Protein AF-A0A0D6LWC1-F1 (afdb_monomer)

Structure (mmCIF, N/CA/C/O backbone):
data_AF-A0A0D6LWC1-F1
#
_entry.id   AF-A0A0D6LWC1-F1
#
loop_
_atom_site.group_PDB
_atom_site.id
_atom_site.type_symbol
_atom_site.label_atom_id
_atom_site.label_alt_id
_atom_site.label_comp_id
_atom_site.label_asym_id
_atom_site.label_entity_id
_atom_site.label_seq_id
_atom_site.pdbx_PDB_ins_code
_atom_site.Cartn_x
_atom_site.Cartn_y
_atom_site.Cartn_z
_atom_site.occupancy
_atom_site.B_iso_or_equiv
_atom_site.auth_seq_id
_atom_site.auth_comp_id
_atom_site.auth_asym_id
_atom_site.auth_atom_id
_atom_site.pdbx_PDB_model_num
ATOM 1 N N . MET A 1 1 ? -11.460 -9.941 17.581 1.00 47.06 1 MET A N 1
ATOM 2 C CA . MET A 1 1 ? -11.188 -9.023 16.457 1.00 47.06 1 MET A CA 1
ATOM 3 C C . MET A 1 1 ? -9.804 -9.390 15.942 1.00 47.06 1 MET A C 1
ATOM 5 O O . MET A 1 1 ? -8.855 -9.232 16.693 1.00 47.06 1 MET A O 1
ATOM 9 N N . THR A 1 2 ? -9.702 -10.022 14.772 1.00 63.22 2 THR A N 1
ATOM 10 C CA . THR A 1 2 ? -8.420 -10.440 14.174 1.00 63.22 2 THR A CA 1
ATOM 11 C C . THR A 1 2 ? -8.056 -9.436 13.087 1.00 63.22 2 THR A C 1
ATOM 13 O O . THR A 1 2 ? -8.503 -9.571 11.952 1.00 63.22 2 THR A O 1
ATOM 16 N N . GLU A 1 3 ? -7.326 -8.389 13.461 1.00 83.44 3 GLU A N 1
ATOM 17 C CA . GLU A 1 3 ? -6.696 -7.469 12.510 1.00 83.44 3 GLU A CA 1
ATOM 18 C C . GLU A 1 3 ? -5.253 -7.912 12.260 1.00 83.44 3 GLU A C 1
ATOM 20 O O . GLU A 1 3 ? -4.585 -8.371 13.190 1.00 83.44 3 GLU A O 1
ATOM 25 N N . ASN A 1 4 ? -4.756 -7.771 11.028 1.00 92.62 4 ASN A N 1
ATOM 26 C CA . ASN A 1 4 ? -3.316 -7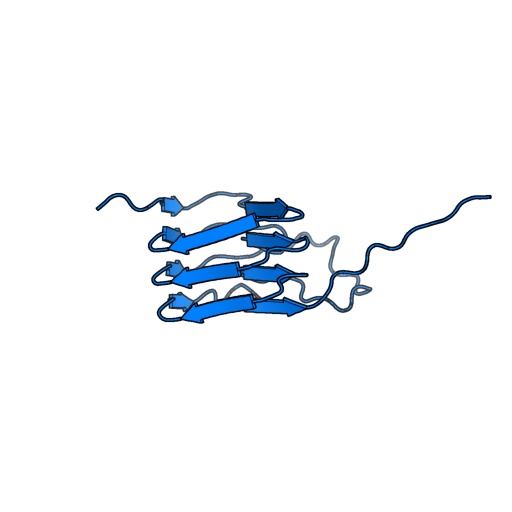.881 10.809 1.00 92.62 4 ASN A CA 1
ATOM 27 C C . ASN A 1 4 ? -2.659 -6.560 11.211 1.00 92.62 4 ASN A C 1
ATOM 29 O O . ASN A 1 4 ? -3.135 -5.478 10.847 1.00 92.62 4 ASN A O 1
ATOM 33 N N . ARG A 1 5 ? -1.555 -6.657 11.954 1.00 95.56 5 ARG A N 1
ATOM 34 C CA . ARG A 1 5 ? -0.738 -5.517 12.368 1.00 95.56 5 ARG A CA 1
ATOM 35 C C . ARG A 1 5 ? 0.628 -5.618 11.704 1.00 95.56 5 ARG A C 1
ATOM 37 O O . ARG A 1 5 ? 1.403 -6.517 12.011 1.00 95.56 5 ARG A O 1
ATOM 44 N N . PHE A 1 6 ? 0.906 -4.677 10.815 1.00 96.62 6 PHE A N 1
ATOM 45 C CA . PHE A 1 6 ? 2.214 -4.456 10.218 1.00 96.62 6 PHE A CA 1
ATOM 46 C C . PHE A 1 6 ? 2.813 -3.233 10.906 1.00 96.62 6 PHE A C 1
ATOM 48 O O . PHE A 1 6 ? 2.354 -2.108 10.690 1.00 96.62 6 PHE A O 1
ATOM 55 N N . GLU A 1 7 ? 3.783 -3.450 11.789 1.00 97.06 7 GLU A N 1
ATOM 56 C CA . GLU A 1 7 ? 4.348 -2.380 12.606 1.00 97.06 7 GLU A CA 1
ATOM 57 C C . GLU A 1 7 ? 5.863 -2.474 12.713 1.00 97.06 7 GLU A C 1
ATOM 59 O O . GLU A 1 7 ? 6.404 -3.561 12.912 1.00 97.06 7 GLU A O 1
ATOM 64 N N . GLY A 1 8 ? 6.532 -1.324 12.599 1.00 97.12 8 GLY A N 1
ATOM 65 C CA . GLY A 1 8 ? 7.975 -1.215 12.816 1.00 97.12 8 GLY A CA 1
ATOM 66 C C . GLY A 1 8 ? 8.823 -2.000 11.814 1.00 97.12 8 GLY A C 1
ATOM 67 O O . GLY A 1 8 ? 9.975 -2.308 12.105 1.00 97.12 8 GLY A O 1
ATOM 68 N N . ASN A 1 9 ? 8.272 -2.348 10.647 1.00 97.00 9 ASN A N 1
ATOM 69 C CA . ASN A 1 9 ? 9.028 -3.031 9.602 1.00 97.00 9 ASN A CA 1
ATOM 70 C C . ASN A 1 9 ? 9.981 -2.048 8.909 1.00 97.00 9 ASN A C 1
ATOM 72 O O . ASN A 1 9 ? 9.587 -0.937 8.559 1.00 97.00 9 ASN A O 1
ATOM 76 N N . ASP A 1 10 ? 11.214 -2.483 8.653 1.00 94.38 10 ASP A N 1
ATOM 77 C CA . ASP A 1 10 ? 12.268 -1.645 8.062 1.00 94.38 10 ASP A CA 1
ATOM 78 C C . ASP A 1 10 ? 12.191 -1.497 6.534 1.00 94.38 10 ASP A C 1
ATOM 80 O O . ASP A 1 10 ? 12.786 -0.580 5.966 1.00 94.38 10 ASP A O 1
ATOM 84 N N . ASN A 1 11 ? 11.493 -2.413 5.870 1.00 92.75 11 ASN A N 1
ATOM 85 C CA . ASN A 1 11 ? 11.284 -2.417 4.426 1.00 92.75 11 ASN A CA 1
ATOM 86 C C . ASN A 1 11 ? 9.943 -3.091 4.101 1.00 92.75 11 ASN A C 1
ATOM 88 O O . ASN A 1 11 ? 9.892 -4.170 3.509 1.00 92.75 11 ASN A O 1
ATOM 92 N N . LEU A 1 12 ? 8.847 -2.502 4.577 1.00 96.06 12 LEU A N 1
ATOM 93 C CA . LEU A 1 12 ? 7.519 -2.990 4.240 1.00 96.06 12 LEU A CA 1
ATOM 94 C C . LEU A 1 12 ? 7.194 -2.635 2.791 1.00 96.06 12 LEU A C 1
ATOM 96 O O . LEU A 1 12 ? 7.134 -1.461 2.425 1.00 96.06 12 LEU A O 1
ATOM 100 N N . TYR A 1 13 ? 6.910 -3.667 2.005 1.00 95.38 13 TYR A N 1
ATOM 101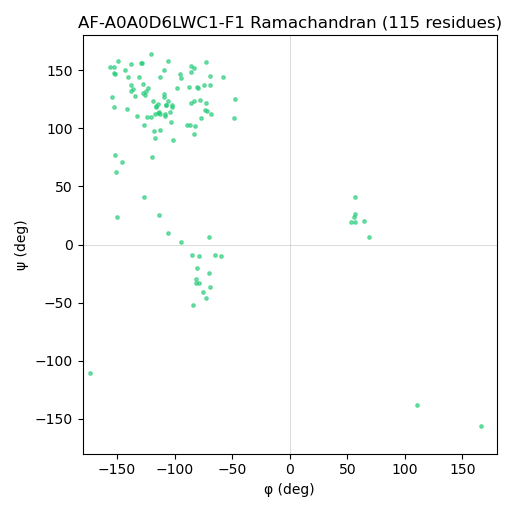 C CA . TYR A 1 13 ? 6.342 -3.538 0.676 1.00 95.38 13 TYR A CA 1
ATOM 102 C C . TYR A 1 13 ? 5.326 -4.655 0.448 1.00 95.38 13 TYR A C 1
ATOM 104 O O . TYR A 1 13 ? 5.668 -5.837 0.473 1.00 95.38 13 TYR A O 1
ATOM 112 N N . ILE A 1 14 ? 4.064 -4.282 0.254 1.00 94.38 14 ILE A N 1
ATOM 113 C CA . ILE A 1 14 ? 2.973 -5.207 -0.047 1.00 94.38 14 ILE A CA 1
ATOM 114 C C . ILE A 1 14 ? 2.594 -5.035 -1.509 1.00 94.38 14 ILE A C 1
ATOM 116 O O . ILE A 1 14 ? 2.162 -3.962 -1.920 1.00 94.38 14 ILE A O 1
ATOM 120 N N . LEU A 1 15 ? 2.715 -6.107 -2.282 1.00 91.56 15 LEU A N 1
ATOM 121 C CA . LEU A 1 15 ? 2.326 -6.136 -3.684 1.00 91.56 15 LEU A CA 1
ATOM 122 C C . LEU A 1 15 ? 1.153 -7.098 -3.871 1.00 91.56 15 LEU A C 1
ATOM 124 O O . LEU A 1 15 ? 1.278 -8.289 -3.593 1.00 91.56 15 LEU A O 1
ATOM 128 N N . LEU A 1 16 ? 0.033 -6.582 -4.372 1.00 88.44 16 LEU A N 1
ATOM 129 C CA . LEU A 1 16 ? -0.966 -7.388 -5.064 1.00 88.44 16 LEU A CA 1
ATOM 130 C C . LEU A 1 16 ? -0.800 -7.152 -6.561 1.00 88.44 16 LEU A C 1
ATOM 132 O O . LEU A 1 16 ? -0.949 -6.021 -7.013 1.00 88.44 16 LEU A O 1
ATOM 136 N N . ASP A 1 17 ? -0.489 -8.215 -7.299 1.00 86.81 17 ASP A N 1
ATOM 137 C CA . ASP A 1 17 ? -0.378 -8.180 -8.755 1.00 86.81 17 ASP A CA 1
ATOM 138 C C . ASP A 1 17 ? -1.145 -9.356 -9.362 1.00 86.81 17 ASP A C 1
ATOM 140 O O . ASP A 1 17 ? -0.781 -10.519 -9.156 1.00 86.81 17 ASP A O 1
ATOM 144 N N . GLY A 1 18 ? -2.259 -9.076 -10.039 1.00 74.25 18 GLY A N 1
ATOM 145 C CA . GLY A 1 18 ? -3.101 -10.116 -10.616 1.00 74.25 18 GLY A CA 1
ATOM 146 C C . GLY A 1 18 ? -3.907 -9.675 -11.835 1.00 74.25 18 GLY A C 1
ATOM 147 O O . GLY A 1 18 ? -4.304 -8.525 -12.000 1.00 74.25 18 GLY A O 1
ATOM 148 N N . TYR A 1 19 ? -4.224 -10.631 -12.712 1.00 75.00 19 TYR A N 1
ATOM 149 C CA . TYR A 1 19 ? -5.021 -10.362 -13.918 1.00 75.00 19 TYR A CA 1
ATOM 150 C C . TYR A 1 19 ? -6.539 -10.305 -13.647 1.00 75.00 19 TYR A C 1
ATOM 152 O O . TYR A 1 19 ? -7.287 -9.570 -14.297 1.00 75.00 19 TYR A O 1
ATOM 160 N N . TYR A 1 20 ? -7.013 -11.100 -12.683 1.00 77.81 20 TYR A N 1
ATOM 161 C CA . TYR A 1 20 ? -8.429 -11.201 -12.321 1.00 77.81 20 TYR A CA 1
ATOM 162 C C . TYR A 1 20 ? -8.582 -11.430 -10.814 1.00 77.81 20 TYR A C 1
ATOM 164 O O . TYR A 1 20 ? -8.916 -12.522 -10.360 1.00 77.81 20 TYR A O 1
ATOM 172 N N . ALA A 1 21 ? -8.292 -10.395 -10.027 1.00 76.69 21 ALA A N 1
ATOM 173 C CA . ALA A 1 21 ? -8.368 -10.460 -8.571 1.00 76.69 21 ALA A CA 1
ATOM 174 C C . ALA A 1 21 ? -9.487 -9.575 -7.999 1.00 76.69 21 ALA A C 1
ATOM 176 O O . ALA A 1 21 ? -9.765 -8.476 -8.494 1.00 76.69 21 ALA A O 1
ATOM 177 N N . PHE A 1 22 ? -10.110 -10.084 -6.932 1.00 86.75 22 PHE A N 1
ATOM 178 C CA . PHE A 1 22 ? -10.935 -9.328 -5.993 1.00 86.75 22 PHE A CA 1
ATOM 179 C C . PHE A 1 22 ? -10.113 -9.125 -4.723 1.00 86.75 22 PHE A C 1
ATOM 181 O O . PHE A 1 22 ? -9.807 -10.092 -4.028 1.00 86.75 22 PHE A O 1
ATOM 188 N N . ALA A 1 23 ? -9.755 -7.880 -4.424 1.00 87.81 23 ALA A N 1
ATOM 189 C CA . ALA A 1 23 ? -8.952 -7.547 -3.256 1.00 87.81 23 ALA A CA 1
ATOM 190 C C . ALA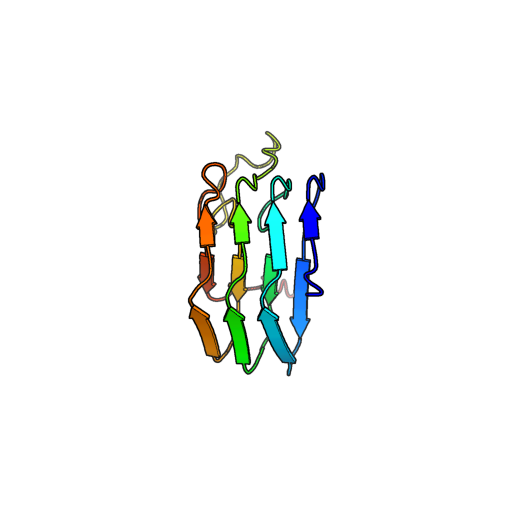 A 1 23 ? -9.832 -6.898 -2.184 1.00 87.81 23 ALA A C 1
ATOM 192 O O . ALA A 1 23 ? -10.487 -5.885 -2.436 1.00 87.81 23 ALA A O 1
ATOM 193 N N . ASN A 1 24 ? -9.838 -7.477 -0.982 1.00 91.69 24 ASN A N 1
ATOM 194 C CA . ASN A 1 24 ? -10.424 -6.860 0.202 1.00 91.69 24 ASN A CA 1
ATOM 195 C C . ASN A 1 24 ? -9.321 -6.623 1.229 1.00 91.69 24 ASN A C 1
ATOM 197 O O . ASN A 1 24 ? -8.764 -7.564 1.791 1.00 91.69 24 ASN A O 1
ATOM 201 N N . ILE A 1 25 ? -9.028 -5.352 1.463 1.00 93.31 25 ILE A N 1
ATOM 202 C CA . ILE A 1 25 ? -8.039 -4.911 2.432 1.00 93.31 25 ILE A CA 1
ATOM 203 C C . ILE A 1 25 ? -8.826 -4.112 3.449 1.00 93.31 25 ILE A C 1
ATOM 205 O O . ILE A 1 25 ? -9.066 -2.927 3.254 1.00 93.31 25 ILE A O 1
ATOM 209 N N . SER A 1 26 ? -9.299 -4.768 4.503 1.00 96.00 26 SER A N 1
ATOM 210 C CA . SER A 1 26 ? -10.129 -4.107 5.506 1.00 96.00 26 SER A CA 1
ATOM 211 C C . SER A 1 26 ? -9.645 -4.371 6.913 1.00 96.00 26 SER A C 1
ATOM 213 O O . SER A 1 26 ? -9.220 -5.481 7.227 1.00 96.00 26 SER A O 1
ATOM 215 N N . SER A 1 27 ? -9.783 -3.357 7.765 1.00 96.56 27 SER A N 1
ATOM 216 C CA . SER A 1 27 ? -9.524 -3.474 9.201 1.00 96.56 27 SER A CA 1
ATOM 217 C C . SER A 1 27 ? -8.111 -3.966 9.535 1.00 96.56 27 SER A C 1
ATOM 219 O O . SER A 1 27 ? -7.940 -4.771 10.443 1.00 96.56 27 SER A O 1
ATOM 221 N N . ASN A 1 28 ? -7.098 -3.480 8.811 1.00 96.94 28 ASN A N 1
ATOM 222 C CA . ASN A 1 28 ? -5.689 -3.719 9.130 1.00 96.94 28 ASN A CA 1
ATOM 223 C C . ASN A 1 28 ? -5.029 -2.464 9.720 1.00 96.94 28 ASN A C 1
ATOM 225 O O . ASN A 1 28 ? -5.484 -1.334 9.505 1.00 96.94 28 ASN A O 1
ATOM 229 N N . ASN A 1 29 ? -3.934 -2.672 10.449 1.00 97.00 29 ASN A N 1
ATOM 230 C CA . ASN A 1 29 ? -3.122 -1.612 11.036 1.00 97.00 29 ASN A CA 1
ATOM 231 C C . ASN A 1 29 ? -1.710 -1.613 10.429 1.00 97.00 29 ASN A C 1
ATOM 233 O O . ASN A 1 29 ? -0.974 -2.586 10.582 1.00 97.00 29 ASN A O 1
ATOM 237 N N . PHE A 1 30 ? -1.341 -0.507 9.788 1.00 97.94 30 PHE A N 1
ATOM 238 C CA . PHE A 1 30 ? -0.029 -0.219 9.219 1.00 97.94 30 PHE A CA 1
ATOM 239 C C . PHE A 1 30 ? 0.555 1.006 9.929 1.00 97.94 30 PHE A C 1
ATOM 241 O O . PHE A 1 30 ? 0.202 2.141 9.597 1.00 97.94 30 PHE A O 1
ATOM 248 N N . THR A 1 31 ? 1.422 0.794 10.920 1.00 97.88 31 THR A N 1
ATOM 249 C CA . THR A 1 31 ? 1.972 1.886 11.742 1.00 97.88 31 THR A CA 1
ATOM 250 C C . THR A 1 31 ? 3.498 1.859 11.789 1.00 97.88 31 THR A C 1
ATOM 252 O O . THR A 1 31 ? 4.092 0.796 11.927 1.00 97.88 31 THR A O 1
ATOM 255 N N . ASP A 1 32 ? 4.139 3.024 11.690 1.00 97.88 32 ASP A N 1
ATOM 256 C CA . ASP A 1 32 ? 5.591 3.186 11.878 1.00 97.88 32 ASP A CA 1
ATOM 257 C C . ASP A 1 32 ? 6.480 2.321 10.960 1.00 97.88 32 ASP A C 1
ATOM 259 O O . ASP A 1 32 ? 7.628 2.023 11.298 1.00 97.88 32 ASP A O 1
ATOM 263 N N . ASN A 1 33 ? 5.992 1.935 9.779 1.00 97.69 33 ASN A N 1
ATOM 264 C CA . ASN A 1 33 ? 6.787 1.168 8.821 1.00 97.69 33 ASN A CA 1
ATOM 265 C C . ASN A 1 33 ? 7.633 2.080 7.926 1.00 97.69 33 ASN A C 1
ATOM 267 O O . ASN A 1 33 ? 7.223 3.188 7.562 1.00 97.69 33 ASN A O 1
ATOM 271 N N . TYR A 1 34 ? 8.792 1.565 7.530 1.00 96.00 34 TYR A N 1
ATOM 272 C CA . TYR A 1 34 ? 9.652 2.133 6.502 1.00 96.00 34 TYR A CA 1
ATOM 273 C C . TYR A 1 34 ? 9.421 1.427 5.156 1.00 96.00 34 TYR A C 1
ATOM 275 O O . TYR A 1 34 ? 9.389 0.199 5.108 1.00 96.00 34 TYR A O 1
ATOM 283 N N . SER A 1 35 ? 9.295 2.187 4.067 1.00 93.56 35 SER A N 1
ATOM 284 C CA . SER A 1 35 ? 9.286 1.696 2.675 1.00 93.56 35 SER A CA 1
ATOM 285 C C . SER A 1 35 ? 10.424 2.328 1.865 1.00 93.56 35 SER A C 1
ATOM 287 O O . SER A 1 35 ? 10.954 3.357 2.265 1.00 93.56 35 SER A O 1
ATOM 289 N N . TYR A 1 36 ? 10.778 1.778 0.700 1.00 89.38 36 TYR A N 1
ATOM 290 C CA . TYR A 1 36 ? 11.675 2.446 -0.273 1.00 89.38 36 TYR A CA 1
ATOM 291 C C . TYR A 1 36 ? 10.926 3.238 -1.362 1.00 89.38 36 TYR A C 1
ATOM 293 O O . TYR A 1 36 ? 11.533 3.824 -2.250 1.00 89.38 36 TYR A O 1
ATOM 301 N N . GLY A 1 37 ? 9.596 3.263 -1.285 1.00 89.19 37 GLY A N 1
ATOM 302 C CA . GLY A 1 37 ? 8.708 3.972 -2.200 1.00 89.19 37 GLY A CA 1
ATOM 303 C C . GLY A 1 37 ? 7.280 3.890 -1.671 1.00 89.19 37 GLY A C 1
ATOM 304 O O . GLY A 1 37 ? 6.975 4.447 -0.614 1.00 89.19 37 GLY A O 1
ATOM 305 N N . GLY A 1 38 ? 6.418 3.134 -2.353 1.00 91.00 38 GLY A N 1
ATOM 306 C CA . GLY A 1 38 ? 5.096 2.767 -1.836 1.00 91.00 38 GLY A CA 1
ATOM 307 C C . GLY A 1 38 ? 5.159 1.780 -0.661 1.00 91.00 38 GLY A C 1
ATOM 308 O O . GLY A 1 38 ? 6.019 0.905 -0.671 1.00 91.00 38 GLY A O 1
ATOM 309 N N . LEU A 1 39 ? 4.254 1.860 0.328 1.00 95.31 39 LEU A N 1
ATOM 310 C CA . LEU A 1 39 ? 4.072 0.744 1.290 1.00 95.31 39 LEU A CA 1
ATOM 311 C C . LEU A 1 39 ? 3.304 -0.412 0.658 1.00 95.31 39 LEU A C 1
ATOM 313 O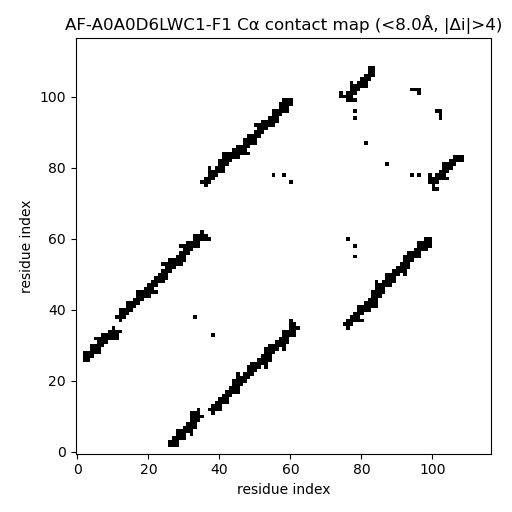 O . LEU A 1 39 ? 3.587 -1.576 0.925 1.00 95.31 39 LEU A O 1
ATOM 317 N N . MET A 1 40 ? 2.277 -0.075 -0.119 1.00 94.81 40 MET A N 1
ATOM 318 C CA . MET A 1 40 ? 1.364 -1.029 -0.722 1.00 94.81 40 MET A CA 1
ATOM 319 C C . MET A 1 40 ? 1.062 -0.626 -2.157 1.00 94.81 40 MET A C 1
ATOM 321 O O . MET A 1 40 ? 0.707 0.522 -2.427 1.00 94.81 40 MET A O 1
ATOM 325 N N . GLU A 1 41 ? 1.150 -1.589 -3.064 1.00 92.56 41 GLU A N 1
ATOM 326 C CA . GLU A 1 41 ? 0.767 -1.425 -4.455 1.00 92.56 41 GLU A CA 1
ATOM 327 C C . GLU A 1 41 ? -0.194 -2.521 -4.883 1.00 92.56 41 GLU A C 1
ATOM 329 O O . GLU A 1 41 ? 0.049 -3.710 -4.681 1.00 92.56 41 GLU A O 1
ATOM 334 N N . LEU A 1 42 ? -1.283 -2.087 -5.504 1.00 90.06 42 LEU A N 1
ATOM 335 C CA . LEU A 1 42 ? -2.143 -2.933 -6.306 1.00 90.06 42 LEU A CA 1
ATOM 336 C C . LEU A 1 42 ? -1.812 -2.637 -7.761 1.00 90.06 42 LEU A C 1
ATOM 338 O O . LEU A 1 42 ? -1.891 -1.483 -8.180 1.00 90.06 42 LEU A O 1
ATOM 342 N N . ARG A 1 43 ? -1.379 -3.652 -8.494 1.00 85.94 43 ARG A N 1
ATOM 343 C CA . ARG A 1 43 ? -0.984 -3.577 -9.899 1.00 85.94 43 ARG A CA 1
ATOM 344 C C . ARG A 1 43 ? -1.711 -4.664 -10.672 1.00 85.94 43 ARG A C 1
ATOM 346 O O . ARG A 1 43 ? -2.026 -5.696 -10.112 1.00 85.94 43 ARG A O 1
ATOM 353 N N . GLY A 1 44 ? -1.869 -4.476 -11.974 1.00 79.62 44 GLY A N 1
ATOM 354 C CA . GLY A 1 44 ? -2.459 -5.493 -12.836 1.00 79.62 44 GLY A CA 1
ATOM 355 C C . GLY A 1 44 ? -3.829 -5.062 -13.333 1.00 79.62 44 GLY A C 1
ATOM 356 O O . GLY A 1 44 ? -3.994 -3.931 -13.781 1.00 79.62 44 GLY A O 1
ATOM 357 N N . MET A 1 45 ? -4.789 -5.983 -13.358 1.00 78.81 45 MET A N 1
ATOM 358 C CA . MET A 1 45 ? -6.142 -5.741 -13.870 1.00 78.81 45 MET A CA 1
ATOM 359 C C . MET A 1 45 ? -7.213 -6.135 -12.846 1.00 78.81 45 MET A C 1
ATOM 361 O O . MET A 1 45 ? -8.243 -6.721 -13.216 1.00 78.81 45 MET A O 1
ATOM 365 N N . GLU A 1 46 ? -6.981 -5.825 -11.566 1.00 73.50 46 GLU A N 1
ATOM 366 C CA . GLU A 1 46 ? -7.915 -6.057 -10.461 1.00 73.50 46 GLU A CA 1
ATOM 367 C C . GLU A 1 46 ? -9.312 -5.573 -10.839 1.00 73.50 46 GLU A C 1
ATOM 369 O O . GLU A 1 46 ? -9.527 -4.412 -11.202 1.00 73.50 46 GLU A O 1
ATOM 374 N N . LYS A 1 47 ? -10.296 -6.465 -10.724 1.00 73.31 47 LYS A N 1
ATOM 375 C CA . LYS A 1 47 ? -11.671 -6.146 -11.118 1.00 73.31 47 LYS A CA 1
ATOM 376 C C . LYS A 1 47 ? -12.381 -5.318 -10.063 1.00 73.31 47 LYS A C 1
ATOM 378 O O . LYS A 1 47 ? -13.219 -4.485 -10.400 1.00 73.31 47 LYS A O 1
ATOM 383 N N . LYS A 1 48 ? -12.050 -5.545 -8.790 1.00 87.50 48 LYS A N 1
ATOM 384 C CA . LYS A 1 48 ? -12.629 -4.808 -7.670 1.00 87.50 48 LYS A CA 1
ATOM 385 C C . LYS A 1 48 ? -11.686 -4.794 -6.473 1.00 87.50 48 LYS A C 1
ATOM 387 O O . LYS A 1 48 ? -11.290 -5.849 -5.975 1.00 87.50 48 LYS A O 1
ATOM 392 N N . LEU A 1 49 ? -11.413 -3.591 -5.987 1.00 89.44 49 LEU A N 1
ATOM 393 C CA . LEU A 1 49 ? -10.757 -3.322 -4.716 1.00 89.44 49 LEU A CA 1
ATOM 394 C C . LEU A 1 49 ? -11.776 -2.734 -3.738 1.00 89.44 49 LEU A C 1
ATOM 396 O O . LEU A 1 49 ? -12.457 -1.760 -4.057 1.00 89.44 49 LEU A O 1
ATOM 400 N N . VAL A 1 50 ? -11.836 -3.311 -2.540 1.00 93.44 50 VAL A N 1
ATOM 401 C CA . VAL A 1 50 ? -12.482 -2.718 -1.367 1.00 93.44 50 VAL A CA 1
ATOM 402 C C . VAL A 1 50 ? -11.408 -2.478 -0.318 1.00 93.44 50 VAL A C 1
ATOM 404 O O . VAL A 1 50 ? -10.762 -3.424 0.138 1.00 93.44 50 VAL A O 1
ATOM 407 N N . MET A 1 51 ? -11.216 -1.215 0.050 1.00 94.69 51 MET A N 1
ATOM 408 C CA . MET A 1 51 ? -10.296 -0.819 1.104 1.00 94.69 51 MET A CA 1
ATOM 409 C C . MET A 1 51 ? -11.041 -0.007 2.155 1.00 94.69 51 MET A C 1
ATOM 411 O O . MET A 1 51 ? -11.426 1.134 1.898 1.00 94.69 51 MET A O 1
ATOM 415 N N . GLU A 1 52 ? -11.240 -0.576 3.344 1.00 96.88 52 GLU A N 1
ATOM 416 C CA . GLU A 1 52 ? -12.061 0.057 4.380 1.00 96.88 52 GLU A CA 1
ATOM 417 C C . GLU A 1 52 ? -11.500 -0.094 5.788 1.00 96.88 52 GLU A C 1
ATOM 419 O O . GLU A 1 52 ? -11.026 -1.160 6.182 1.00 96.88 52 GLU A O 1
ATOM 424 N N . ARG A 1 53 ? -11.666 0.945 6.615 1.00 97.25 53 ARG A N 1
ATOM 425 C CA . ARG A 1 53 ? -11.348 0.894 8.054 1.00 97.25 53 ARG A CA 1
ATOM 426 C C . ARG A 1 53 ? -9.902 0.482 8.357 1.00 97.25 53 ARG A C 1
ATOM 428 O O . ARG A 1 53 ? -9.629 -0.016 9.447 1.00 97.25 53 ARG A O 1
ATOM 435 N N . ASN A 1 54 ? -8.977 0.679 7.420 1.00 97.50 54 ASN A N 1
ATOM 436 C CA . ASN A 1 54 ? -7.554 0.503 7.683 1.00 97.50 54 ASN A CA 1
ATOM 437 C C . ASN A 1 54 ? -6.973 1.762 8.318 1.00 97.50 54 ASN A C 1
ATOM 439 O O . ASN A 1 54 ? -7.442 2.878 8.076 1.00 97.50 54 ASN A O 1
ATOM 443 N N . ARG A 1 55 ? -5.919 1.567 9.106 1.00 97.81 55 ARG A N 1
ATOM 444 C CA . ARG A 1 55 ? -5.136 2.635 9.726 1.00 97.81 55 ARG A CA 1
ATOM 445 C C . ARG A 1 55 ? -3.740 2.616 9.119 1.00 97.81 55 ARG A C 1
ATOM 447 O O . ARG A 1 55 ? -3.020 1.647 9.316 1.00 97.81 55 ARG A O 1
ATOM 454 N N . PHE A 1 56 ? -3.384 3.664 8.384 1.00 98.06 56 PHE A N 1
ATOM 455 C CA . PHE A 1 56 ? -2.036 3.905 7.871 1.00 98.06 56 PHE A CA 1
ATOM 456 C 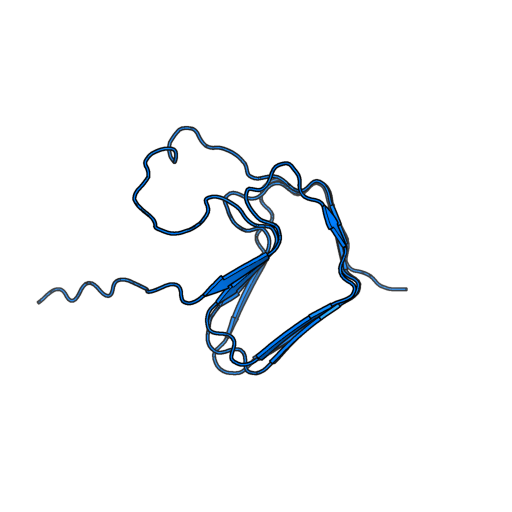C . PHE A 1 56 ? -1.483 5.135 8.578 1.00 98.06 56 PHE A C 1
ATOM 458 O O . PHE A 1 56 ? -1.839 6.262 8.225 1.00 98.06 56 PHE A O 1
ATOM 465 N N . LEU A 1 57 ? -0.669 4.919 9.607 1.00 98.19 57 LEU A N 1
ATOM 466 C CA . LEU A 1 57 ? -0.210 5.970 10.507 1.00 98.19 57 LEU A CA 1
ATOM 467 C C . LEU A 1 57 ? 1.315 6.019 10.540 1.00 98.19 57 LEU A C 1
ATOM 469 O O . LEU A 1 57 ? 1.963 4.984 10.650 1.00 98.19 57 LEU A O 1
ATOM 473 N N . THR A 1 58 ? 1.873 7.229 10.460 1.00 97.75 58 THR A N 1
ATOM 474 C CA . THR A 1 58 ? 3.298 7.523 10.715 1.00 97.75 58 THR A CA 1
ATOM 475 C C . THR A 1 58 ? 4.302 6.684 9.916 1.00 97.75 58 THR A C 1
ATOM 477 O O . THR A 1 58 ? 5.489 6.638 10.245 1.00 97.75 58 THR A O 1
ATOM 480 N N . ASN A 1 59 ? 3.857 6.073 8.817 1.00 97.62 59 ASN A N 1
ATOM 481 C CA . ASN A 1 59 ? 4.737 5.377 7.898 1.00 97.62 59 ASN A CA 1
ATOM 482 C C . ASN A 1 59 ? 5.569 6.391 7.102 1.00 97.62 59 ASN A C 1
ATOM 484 O O . ASN A 1 59 ? 5.218 7.570 6.977 1.00 97.62 59 ASN A O 1
ATOM 488 N N . LYS A 1 60 ? 6.709 5.929 6.595 1.00 94.88 60 LYS A N 1
ATOM 489 C CA . LYS A 1 60 ? 7.778 6.796 6.099 1.00 94.88 60 LYS A CA 1
ATOM 490 C C . LYS A 1 60 ? 8.584 6.113 5.009 1.00 94.88 60 LYS A C 1
ATOM 492 O O . LYS A 1 60 ? 8.796 4.907 5.046 1.00 94.88 60 LYS A O 1
ATOM 497 N N . VAL A 1 61 ? 9.057 6.903 4.056 1.00 91.88 61 VAL A N 1
ATOM 498 C CA . VAL A 1 61 ? 9.985 6.419 3.034 1.00 91.88 61 VAL A CA 1
ATOM 499 C C . VAL A 1 61 ? 11.426 6.544 3.534 1.00 91.88 61 VAL A C 1
ATOM 501 O O . VAL A 1 61 ? 11.807 7.568 4.112 1.00 91.88 61 VAL A O 1
ATOM 504 N N . ARG A 1 62 ? 12.243 5.511 3.327 1.00 87.62 62 ARG A N 1
ATOM 505 C CA . ARG A 1 62 ? 13.697 5.597 3.435 1.00 87.62 62 ARG A CA 1
ATOM 506 C C . ARG A 1 62 ? 14.205 6.380 2.241 1.00 87.62 62 ARG A C 1
ATOM 508 O O . ARG A 1 62 ? 14.048 5.974 1.095 1.00 87.62 62 ARG A O 1
ATOM 515 N N . ARG A 1 63 ? 14.778 7.542 2.531 1.00 73.50 63 ARG A N 1
ATOM 516 C CA . ARG A 1 63 ? 15.467 8.341 1.527 1.00 73.50 63 ARG A CA 1
ATOM 517 C C . ARG A 1 63 ? 16.869 7.779 1.378 1.00 73.50 63 ARG A C 1
ATOM 519 O O . ARG A 1 63 ? 17.722 8.055 2.217 1.00 73.50 63 ARG A O 1
ATOM 526 N N . ASP A 1 64 ? 17.091 7.019 0.320 1.00 66.00 64 ASP A N 1
ATOM 527 C CA . ASP A 1 64 ? 18.445 6.752 -0.139 1.00 66.00 64 ASP A CA 1
ATOM 528 C C . ASP A 1 64 ? 18.886 7.936 -1.001 1.00 66.00 64 ASP A C 1
ATOM 530 O O . ASP A 1 64 ? 18.235 8.278 -1.989 1.00 66.00 64 ASP A O 1
ATOM 534 N N . SER A 1 65 ? 19.999 8.569 -0.630 1.00 55.28 65 SER A N 1
ATOM 535 C CA . SER A 1 65 ? 20.565 9.752 -1.300 1.00 55.28 65 SER A CA 1
ATOM 536 C C . SER A 1 65 ? 20.920 9.535 -2.779 1.00 55.28 65 SER A C 1
ATOM 538 O O . SER A 1 65 ? 21.239 10.490 -3.472 1.00 55.28 65 SER A O 1
ATOM 540 N N . ALA A 1 66 ? 20.881 8.291 -3.264 1.00 54.94 66 ALA A N 1
ATOM 541 C CA . ALA A 1 66 ? 21.166 7.929 -4.651 1.00 54.94 66 ALA A CA 1
ATOM 542 C C . ALA A 1 66 ? 19.955 8.070 -5.595 1.00 54.94 66 ALA A C 1
ATOM 544 O O . ALA A 1 66 ? 20.122 7.939 -6.801 1.00 54.94 66 ALA A O 1
ATOM 545 N N . ASN A 1 67 ? 18.751 8.317 -5.064 1.00 53.00 67 ASN A N 1
ATOM 546 C CA . ASN A 1 67 ? 17.502 8.370 -5.836 1.00 53.00 67 ASN A CA 1
ATOM 547 C C . ASN A 1 67 ? 16.886 9.786 -5.862 1.00 53.00 67 ASN A C 1
ATOM 549 O O . ASN A 1 67 ? 15.672 9.949 -5.986 1.00 53.00 67 ASN A O 1
ATOM 553 N N . GLU A 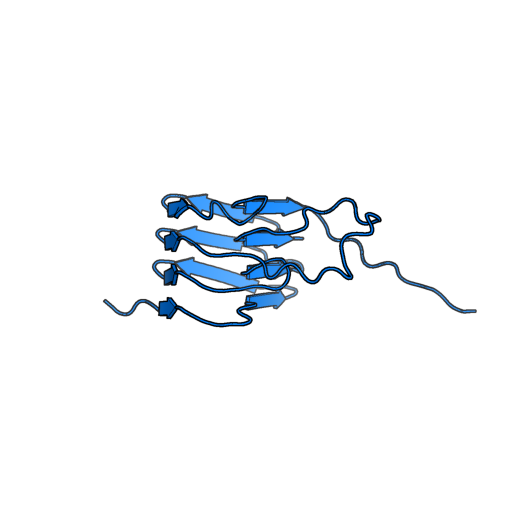1 68 ? 17.720 10.820 -5.689 1.00 54.97 68 GLU A N 1
ATOM 554 C CA . GLU A 1 68 ? 17.323 12.231 -5.840 1.00 54.97 68 GLU A CA 1
ATOM 555 C C . GLU A 1 68 ? 17.239 12.675 -7.309 1.00 54.97 68 GLU A C 1
ATOM 557 O O . GLU A 1 68 ? 16.702 13.747 -7.598 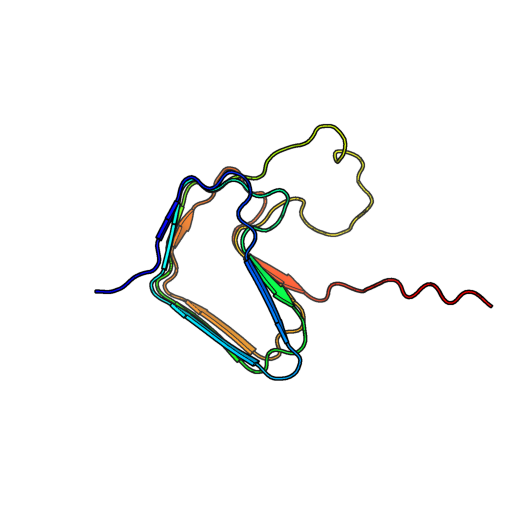1.00 54.97 68 GLU A O 1
ATOM 562 N N . ASP A 1 69 ? 17.711 11.840 -8.237 1.00 51.56 69 ASP A N 1
ATOM 563 C CA . ASP A 1 69 ? 17.729 12.151 -9.660 1.00 51.56 69 ASP A CA 1
ATOM 564 C C . ASP A 1 69 ? 16.369 11.846 -10.303 1.00 51.56 69 ASP A C 1
ATOM 566 O O . ASP A 1 69 ? 16.025 10.733 -10.700 1.00 51.56 69 ASP A O 1
ATOM 570 N N . TYR A 1 70 ? 15.576 12.911 -10.366 1.00 58.78 70 TYR A N 1
ATOM 571 C CA . TYR A 1 70 ? 14.317 13.044 -11.085 1.00 58.78 70 TYR A CA 1
ATOM 572 C C . TYR A 1 70 ? 14.399 12.559 -12.540 1.00 58.78 70 TYR A C 1
ATOM 574 O O . TYR A 1 70 ? 14.923 13.282 -13.382 1.00 58.78 70 TYR A O 1
ATOM 582 N N . VAL A 1 71 ? 13.766 11.424 -12.872 1.00 50.16 71 VAL A N 1
ATOM 583 C CA . VAL A 1 71 ? 13.296 11.129 -14.248 1.00 50.16 71 VAL A CA 1
ATOM 584 C C . VAL A 1 71 ? 12.044 10.233 -14.277 1.00 50.16 71 VAL A C 1
ATOM 586 O O . VAL A 1 71 ? 11.779 9.568 -15.273 1.00 50.16 71 VAL A O 1
ATOM 589 N N . ASP A 1 72 ? 11.237 10.195 -13.215 1.00 59.41 72 ASP A N 1
ATOM 590 C CA . ASP A 1 72 ? 9.965 9.469 -13.259 1.00 59.41 72 ASP A CA 1
ATOM 591 C C . ASP A 1 72 ? 8.820 10.409 -12.880 1.00 59.41 72 ASP A C 1
ATOM 593 O O . ASP A 1 72 ? 8.910 11.153 -11.906 1.00 59.41 72 ASP A O 1
ATOM 597 N N . SER A 1 73 ? 7.738 10.420 -13.664 1.00 64.38 73 SER A N 1
ATOM 598 C CA . SER A 1 73 ? 6.582 11.314 -13.428 1.00 64.38 73 SER A CA 1
ATOM 599 C C . SER A 1 73 ? 5.775 10.923 -12.178 1.00 64.38 73 SER A C 1
ATOM 601 O O . SER A 1 73 ? 4.701 11.471 -11.923 1.00 64.38 73 SER A O 1
ATOM 603 N N . TRP A 1 74 ? 6.270 9.949 -11.413 1.00 73.00 74 TRP A N 1
ATOM 604 C CA . TRP A 1 74 ? 5.625 9.372 -10.250 1.00 73.00 74 TRP A CA 1
ATOM 605 C C . TRP A 1 74 ? 6.100 10.020 -8.949 1.00 73.00 74 TRP A C 1
ATOM 607 O O . TRP A 1 74 ? 7.268 10.385 -8.815 1.00 73.00 74 TRP A O 1
ATOM 617 N N . PRO A 1 75 ? 5.215 10.126 -7.943 1.00 80.25 75 PRO A N 1
ATOM 618 C CA . PRO A 1 75 ? 5.626 10.519 -6.607 1.00 80.25 75 PRO A CA 1
ATOM 619 C C . PRO A 1 75 ? 6.676 9.574 -6.033 1.00 80.25 75 PRO A C 1
ATOM 621 O O . PRO A 1 75 ? 6.583 8.359 -6.210 1.00 80.25 75 PRO A O 1
ATOM 624 N N . ARG A 1 76 ? 7.626 10.122 -5.270 1.00 82.06 76 ARG A N 1
ATOM 625 C CA . ARG A 1 76 ? 8.720 9.332 -4.685 1.00 82.06 76 ARG A CA 1
ATOM 626 C C . ARG A 1 76 ? 8.230 8.404 -3.574 1.00 82.06 76 ARG A C 1
ATOM 628 O O . ARG A 1 76 ? 8.878 7.407 -3.277 1.00 82.06 76 ARG A O 1
ATOM 635 N N . SER A 1 77 ? 7.104 8.727 -2.937 1.00 90.75 77 SER A N 1
ATOM 636 C CA . SER A 1 77 ? 6.521 7.907 -1.875 1.00 90.75 77 SER A CA 1
ATOM 637 C C . SER A 1 77 ? 5.010 8.065 -1.745 1.00 90.75 77 SER A C 1
ATOM 639 O O . SER A 1 77 ? 4.450 9.135 -1.988 1.00 90.75 77 SER A O 1
ATOM 641 N N . TYR A 1 78 ? 4.350 6.981 -1.344 1.00 94.50 78 TYR A N 1
ATOM 642 C CA . TYR A 1 78 ? 2.917 6.954 -1.072 1.00 94.50 78 TYR A CA 1
ATOM 643 C C . TYR A 1 78 ? 2.550 5.818 -0.114 1.00 94.50 78 TYR A C 1
ATOM 645 O O . TYR A 1 78 ? 3.218 4.784 -0.093 1.00 94.50 78 TYR A O 1
ATOM 653 N N . ALA A 1 79 ? 1.471 5.963 0.660 1.00 96.44 79 ALA A N 1
ATOM 654 C CA . ALA A 1 79 ? 1.021 4.852 1.500 1.00 96.44 79 ALA A CA 1
ATOM 655 C C . ALA A 1 79 ? 0.381 3.742 0.649 1.00 96.44 79 ALA A C 1
ATOM 657 O O . ALA A 1 79 ? 0.728 2.572 0.795 1.00 96.44 79 ALA A O 1
ATOM 658 N N . VAL A 1 80 ? -0.503 4.094 -0.290 1.00 95.69 80 VAL A N 1
ATOM 659 C CA . VAL A 1 80 ? -1.163 3.126 -1.182 1.00 95.69 80 VAL A CA 1
ATOM 660 C C . VAL A 1 80 ? -1.139 3.609 -2.631 1.00 95.69 80 VAL A C 1
ATOM 662 O O . VAL A 1 80 ? -1.577 4.717 -2.929 1.00 95.69 80 VAL A O 1
ATOM 665 N N . GLY A 1 81 ? -0.664 2.760 -3.542 1.00 93.19 81 GLY A N 1
ATOM 666 C CA . GLY A 1 81 ? -0.766 2.957 -4.987 1.00 93.19 81 GLY A CA 1
ATOM 667 C C . GLY A 1 81 ? -1.750 1.973 -5.615 1.00 93.19 81 GLY A C 1
ATOM 668 O O . GLY A 1 81 ? -1.619 0.765 -5.421 1.00 93.19 81 GLY A O 1
ATOM 669 N N . VAL A 1 82 ? -2.726 2.475 -6.372 1.00 91.94 82 VAL A N 1
ATOM 670 C CA . VAL A 1 82 ? -3.682 1.649 -7.126 1.00 91.94 82 VAL A CA 1
ATOM 671 C C . VAL A 1 82 ? -3.444 1.832 -8.622 1.00 91.94 82 VAL A C 1
ATOM 673 O O . VAL A 1 82 ? -3.692 2.899 -9.179 1.00 91.94 82 VAL A O 1
ATOM 676 N N . PHE A 1 83 ? -2.978 0.785 -9.293 1.00 88.19 83 PHE A N 1
ATOM 677 C CA . PHE A 1 83 ? -2.593 0.825 -10.698 1.00 88.19 83 PHE A CA 1
ATOM 678 C C . PHE A 1 83 ? -3.310 -0.250 -11.502 1.00 88.19 83 PHE A C 1
ATOM 680 O O . PHE A 1 83 ? -3.293 -1.418 -11.137 1.00 88.19 83 PHE A O 1
ATOM 687 N N . GLY A 1 84 ? -3.942 0.145 -12.609 1.00 81.31 84 GLY A N 1
ATOM 688 C CA . GLY A 1 84 ? -4.630 -0.795 -13.504 1.00 81.31 84 GLY A CA 1
ATOM 689 C C . GLY A 1 84 ? -5.908 -1.443 -12.939 1.00 81.31 84 GLY A C 1
ATOM 690 O O . GLY A 1 84 ? -6.531 -2.272 -13.604 1.00 81.31 84 GLY A O 1
ATOM 691 N N . SER A 1 85 ? -6.371 -1.016 -11.758 1.00 77.62 85 SER A N 1
ATOM 692 C CA . SER A 1 85 ? -7.656 -1.447 -11.195 1.00 77.62 85 SER A CA 1
ATOM 693 C C . SER A 1 85 ? -8.846 -0.886 -11.982 1.00 77.62 85 SER A C 1
ATOM 695 O O . SER A 1 85 ? -8.880 0.295 -12.326 1.00 77.62 85 SER A O 1
ATOM 697 N N . GLN A 1 86 ? -9.862 -1.719 -12.220 1.00 75.62 86 GLN A N 1
ATOM 698 C CA . GLN A 1 86 ? -11.088 -1.314 -12.921 1.00 75.62 86 GLN A CA 1
ATOM 699 C C . GLN A 1 86 ? -12.094 -0.599 -12.008 1.00 75.62 86 GLN A C 1
ATOM 701 O O . GLN A 1 86 ? -12.870 0.235 -12.476 1.00 75.62 86 GLN A O 1
ATOM 706 N N . LYS A 1 87 ? -12.100 -0.928 -10.709 1.00 87.62 87 LYS A N 1
ATOM 707 C CA . LYS A 1 87 ? -12.962 -0.299 -9.702 1.00 87.62 87 LYS A CA 1
ATOM 708 C C . LYS A 1 87 ? -12.314 -0.366 -8.321 1.00 87.62 87 LYS A C 1
ATOM 710 O O . LYS A 1 87 ? -12.141 -1.457 -7.776 1.00 87.62 87 LYS A O 1
ATOM 715 N N . ALA A 1 88 ? -12.045 0.795 -7.730 1.00 89.81 88 ALA A N 1
ATOM 716 C CA . ALA A 1 88 ? -11.541 0.920 -6.368 1.00 89.81 88 ALA A CA 1
ATOM 717 C C . ALA A 1 88 ? -12.525 1.701 -5.491 1.00 89.81 88 ALA A C 1
ATOM 719 O O . ALA A 1 88 ? -12.879 2.838 -5.796 1.00 89.81 88 ALA A O 1
ATOM 720 N N . GLU A 1 89 ? -12.957 1.079 -4.398 1.00 93.62 89 GLU A N 1
ATOM 721 C CA . GLU A 1 89 ? -13.763 1.701 -3.350 1.00 93.62 89 GLU A CA 1
ATOM 722 C C . GLU A 1 89 ? -12.878 1.868 -2.110 1.00 93.62 89 GLU A C 1
ATOM 724 O O . GLU A 1 89 ? -12.435 0.885 -1.512 1.00 93.62 89 GLU A O 1
ATOM 729 N N . ILE A 1 90 ? -12.572 3.122 -1.767 1.00 93.88 90 ILE A N 1
ATOM 730 C CA . ILE A 1 90 ? -11.674 3.482 -0.666 1.00 93.88 90 ILE A CA 1
ATOM 731 C C . ILE A 1 90 ? -12.415 4.457 0.243 1.00 93.88 90 ILE A C 1
ATOM 733 O O . ILE A 1 90 ? -12.542 5.640 -0.070 1.00 93.88 90 ILE A O 1
ATOM 737 N N . HIS A 1 91 ? -12.902 3.979 1.385 1.00 96.94 91 HIS A N 1
ATOM 738 C CA . HIS A 1 91 ? -13.653 4.812 2.326 1.00 96.94 91 HIS A CA 1
ATOM 739 C C . HIS A 1 91 ? -13.474 4.360 3.772 1.00 96.94 91 HIS A C 1
ATOM 741 O O . HIS A 1 91 ? -13.098 3.227 4.057 1.00 96.94 91 HIS A O 1
ATOM 747 N N . PHE A 1 92 ? -13.723 5.275 4.711 1.00 97.44 92 PHE A N 1
ATOM 748 C CA . PHE A 1 92 ? -13.575 5.045 6.156 1.00 97.44 92 PHE A CA 1
ATOM 749 C C . PHE A 1 92 ? -12.173 4.588 6.601 1.00 97.44 92 PHE A C 1
ATOM 751 O O . PHE A 1 92 ? -12.030 4.033 7.686 1.00 97.44 92 PHE A O 1
ATOM 758 N N . ASN A 1 93 ? -11.139 4.800 5.782 1.00 97.44 93 ASN A N 1
ATOM 759 C CA . ASN A 1 93 ? -9.747 4.586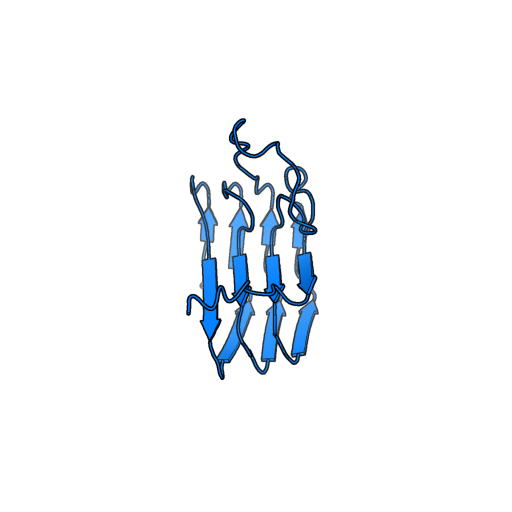 6.176 1.00 97.44 93 ASN A CA 1
ATOM 760 C C . ASN A 1 93 ? -9.194 5.831 6.865 1.00 97.44 93 ASN A C 1
ATOM 762 O O . ASN A 1 93 ? -9.616 6.953 6.583 1.00 97.44 93 ASN A O 1
ATOM 766 N N . GLN A 1 94 ? -8.203 5.625 7.723 1.00 97.81 94 GLN A N 1
ATOM 767 C CA . GLN A 1 94 ? -7.429 6.696 8.323 1.00 97.81 94 GLN A CA 1
ATOM 768 C C . GLN A 1 94 ? -6.029 6.702 7.715 1.00 97.81 94 GLN A C 1
ATOM 770 O O . GLN A 1 94 ? -5.230 5.806 7.982 1.00 97.81 94 GLN A O 1
ATOM 775 N N . PHE A 1 95 ? -5.742 7.732 6.927 1.00 97.81 95 PHE A N 1
ATOM 776 C CA . PHE A 1 95 ? -4.425 7.994 6.359 1.00 97.81 95 PHE A CA 1
ATOM 777 C C . PHE A 1 95 ? -3.802 9.196 7.069 1.00 97.81 95 PHE A C 1
ATOM 779 O O . PHE A 1 95 ? -4.404 10.270 7.118 1.00 97.81 95 PHE A O 1
ATOM 786 N N . LYS A 1 96 ? -2.641 8.991 7.695 1.00 98.00 96 LYS A N 1
ATOM 787 C CA . LYS A 1 96 ? -1.871 10.040 8.371 1.00 98.00 96 LYS A CA 1
ATOM 788 C C . LYS A 1 96 ? -0.384 9.683 8.351 1.00 98.00 96 LYS A C 1
ATOM 790 O O . LYS A 1 96 ? 0.173 9.259 9.366 1.00 98.00 96 LYS A O 1
ATOM 795 N N . ASN A 1 97 ? 0.255 9.871 7.204 1.00 96.50 97 ASN A N 1
ATOM 796 C CA . ASN A 1 97 ? 1.657 9.560 6.944 1.00 96.50 97 ASN A CA 1
ATOM 797 C C . ASN A 1 97 ? 2.407 10.845 6.546 1.00 96.50 97 ASN A C 1
ATOM 799 O O . ASN A 1 97 ? 2.749 11.034 5.384 1.00 96.50 97 ASN A O 1
ATOM 803 N N . PRO A 1 98 ? 2.709 11.744 7.506 1.00 93.19 98 PRO A N 1
ATOM 804 C CA . PRO A 1 98 ? 3.297 13.061 7.221 1.00 93.19 98 PRO A CA 1
ATOM 805 C C . PRO A 1 98 ? 4.713 13.014 6.621 1.00 93.19 98 PRO A C 1
ATOM 807 O O . PRO A 1 98 ? 5.251 14.049 6.240 1.00 93.19 98 PRO A O 1
ATOM 810 N N . LEU A 1 99 ? 5.340 11.836 6.591 1.00 92.69 99 LEU A N 1
ATOM 811 C CA . LEU A 1 99 ? 6.673 11.605 6.032 1.00 92.69 99 LEU A CA 1
ATOM 812 C C . LEU A 1 99 ? 6.628 10.880 4.677 1.00 92.69 99 LEU A C 1
ATOM 814 O O . LEU A 1 99 ? 7.670 10.442 4.187 1.00 92.69 99 LEU A O 1
ATOM 818 N N . MET A 1 100 ? 5.439 10.747 4.089 1.00 92.44 100 MET A N 1
ATOM 819 C CA . MET A 1 100 ? 5.219 10.307 2.712 1.00 92.44 100 MET A CA 1
ATOM 820 C C . MET A 1 100 ? 4.733 11.487 1.875 1.00 92.44 100 MET A C 1
ATOM 822 O O . MET A 1 100 ? 4.082 12.389 2.397 1.00 92.44 100 MET A O 1
ATOM 826 N N . ASP A 1 101 ? 5.050 11.489 0.580 1.00 92.38 101 ASP A N 1
ATOM 827 C CA . ASP A 1 101 ? 4.639 12.577 -0.314 1.00 92.38 101 ASP A CA 1
ATOM 828 C C . ASP A 1 101 ? 3.113 12.560 -0.530 1.00 92.38 101 ASP A C 1
ATOM 830 O O . ASP A 1 101 ? 2.484 13.615 -0.593 1.00 92.38 101 ASP A O 1
ATOM 834 N N . PHE A 1 102 ? 2.510 11.367 -0.611 1.00 94.75 102 PHE A N 1
ATOM 835 C CA . PHE A 1 102 ? 1.066 11.187 -0.775 1.00 94.75 102 PHE A CA 1
ATOM 836 C C . PHE A 1 102 ? 0.516 10.070 0.113 1.00 94.75 102 PHE A C 1
ATOM 838 O O . PHE A 1 102 ? 1.201 9.119 0.474 1.00 94.75 102 PHE A O 1
ATOM 845 N N . GLU A 1 103 ? -0.771 10.146 0.427 1.00 96.31 103 GLU A N 1
ATOM 846 C CA . GLU A 1 103 ? -1.455 9.073 1.152 1.00 96.31 103 GLU A CA 1
ATOM 847 C C . GLU A 1 103 ? -1.917 7.972 0.193 1.00 96.31 103 GLU A C 1
ATOM 849 O O . GLU A 1 103 ? -1.608 6.796 0.367 1.00 96.31 103 GLU A O 1
ATOM 854 N N . VAL A 1 104 ? -2.629 8.360 -0.863 1.00 94.88 104 VAL A N 1
ATOM 855 C CA . VAL A 1 104 ? -3.162 7.442 -1.868 1.00 94.88 104 VAL A CA 1
ATOM 856 C C . VAL A 1 104 ? -2.924 8.036 -3.245 1.00 94.88 104 VAL A C 1
ATOM 858 O O . VAL A 1 104 ? -3.207 9.214 -3.465 1.00 94.88 104 VAL A O 1
ATOM 861 N N . ILE A 1 105 ? -2.436 7.217 -4.172 1.00 92.44 105 ILE A N 1
ATOM 862 C CA . ILE A 1 105 ? -2.285 7.585 -5.579 1.00 92.44 105 ILE A CA 1
ATOM 863 C C . ILE A 1 105 ? -2.929 6.537 -6.482 1.00 92.44 105 ILE A C 1
ATOM 865 O O . ILE A 1 105 ? -3.084 5.374 -6.103 1.00 92.44 105 ILE A O 1
ATOM 869 N N . SER A 1 106 ? -3.296 6.950 -7.692 1.00 89.88 106 SER A N 1
ATOM 870 C CA . SER A 1 106 ? -3.859 6.060 -8.702 1.00 89.88 106 SER A CA 1
ATOM 871 C C . SER A 1 106 ? -3.382 6.444 -10.097 1.00 89.88 106 SER A C 1
ATOM 873 O O . SER A 1 106 ? -3.148 7.619 -10.370 1.00 89.88 106 SER A O 1
ATOM 875 N N . GLY A 1 107 ? -3.280 5.465 -10.995 1.00 85.44 107 GLY A N 1
ATOM 876 C CA . GLY A 1 107 ? -2.966 5.707 -12.404 1.00 85.44 107 GLY A CA 1
ATOM 877 C C . GLY A 1 107 ? -2.571 4.439 -13.157 1.00 85.44 107 GLY A C 1
ATOM 878 O O . GLY A 1 107 ? -2.912 3.332 -12.752 1.00 85.44 107 GLY A O 1
ATOM 879 N N . CYS A 1 108 ? -1.829 4.593 -14.251 1.00 78.69 108 CYS A N 1
ATOM 880 C CA . CYS A 1 108 ? -1.297 3.474 -15.029 1.00 78.69 108 CYS A CA 1
ATOM 881 C C . CYS A 1 108 ? 0.228 3.556 -15.061 1.00 78.69 108 CYS A C 1
ATOM 883 O O . CYS A 1 108 ? 0.766 4.439 -15.726 1.00 78.69 108 CYS A O 1
ATOM 885 N N . LYS A 1 109 ? 0.930 2.641 -14.382 1.00 72.56 109 LYS A N 1
ATOM 886 C CA . LYS A 1 109 ? 2.380 2.485 -14.564 1.00 72.56 109 LYS A CA 1
ATOM 887 C C . LYS A 1 109 ? 2.631 1.812 -15.910 1.00 72.56 109 LYS A C 1
ATOM 889 O O 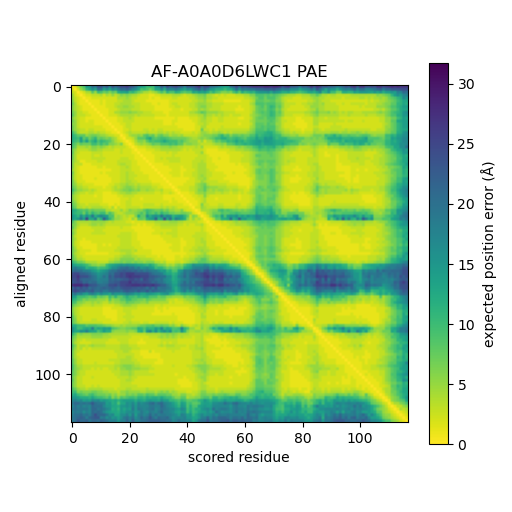. LYS A 1 109 ? 2.204 0.681 -16.127 1.00 72.56 109 LYS A O 1
ATOM 894 N N . VAL A 1 110 ? 3.281 2.526 -16.821 1.00 63.06 110 VAL A N 1
ATOM 895 C CA . VAL A 1 110 ? 3.648 1.994 -18.135 1.00 63.06 110 VAL A CA 1
ATOM 896 C C . VAL A 1 110 ? 4.986 1.279 -17.987 1.00 63.06 110 VAL A C 1
ATOM 898 O O . VAL A 1 110 ? 5.960 1.884 -17.551 1.00 63.06 110 VAL A O 1
ATOM 901 N N . GLY A 1 111 ? 5.035 -0.009 -18.324 1.00 62.72 111 GLY A N 1
ATOM 902 C CA . GLY A 1 111 ? 6.305 -0.707 -18.504 1.00 62.72 111 GLY A CA 1
ATOM 903 C C . GLY A 1 111 ? 6.885 -0.328 -19.862 1.00 62.72 111 GLY A C 1
ATOM 904 O O . GLY A 1 111 ? 6.208 -0.490 -20.878 1.00 62.72 111 GLY A O 1
ATOM 905 N N . LEU A 1 112 ? 8.114 0.186 -19.892 1.00 60.12 112 LEU A N 1
ATOM 906 C CA . LEU A 1 112 ? 8.845 0.336 -21.145 1.00 60.12 112 LEU A CA 1
ATOM 907 C C . LEU A 1 112 ? 9.182 -1.073 -21.651 1.00 60.12 112 LEU A C 1
ATOM 909 O O . LEU A 1 112 ? 9.943 -1.797 -21.014 1.00 60.12 112 LEU A O 1
ATOM 913 N N . LEU A 1 113 ? 8.579 -1.486 -22.764 1.00 63.44 113 LEU A N 1
ATOM 914 C CA . LEU A 1 113 ? 8.995 -2.695 -23.465 1.00 63.44 113 LEU A CA 1
ATOM 915 C C . LEU A 1 113 ? 10.122 -2.312 -24.426 1.00 63.44 113 LEU A C 1
ATOM 917 O O . LEU A 1 113 ? 9.861 -1.741 -25.485 1.00 63.44 113 LEU A O 1
ATOM 921 N N . GLU A 1 114 ? 11.365 -2.617 -24.063 1.00 72.25 114 GLU A N 1
ATOM 922 C CA . GLU A 1 114 ? 12.486 -2.519 -24.997 1.00 72.25 114 GLU A CA 1
ATOM 923 C C . GLU A 1 114 ? 12.452 -3.725 -25.941 1.00 72.25 114 GLU A C 1
ATOM 925 O O . GLU A 1 114 ? 12.678 -4.867 -25.540 1.00 72.25 114 GLU A O 1
ATOM 930 N N . ILE A 1 115 ? 12.109 -3.478 -27.206 1.00 73.06 115 ILE A N 1
ATOM 931 C CA . ILE A 1 115 ? 12.185 -4.490 -28.259 1.00 73.06 115 ILE A CA 1
ATOM 932 C C . ILE A 1 115 ? 13.591 -4.404 -28.849 1.00 73.06 115 ILE A C 1
ATOM 934 O O . ILE A 1 115 ? 13.891 -3.482 -29.609 1.00 73.06 115 ILE A O 1
ATOM 938 N N . HIS A 1 116 ? 14.459 -5.343 -28.484 1.00 69.94 116 HIS A N 1
ATOM 939 C CA . HIS A 1 116 ? 15.731 -5.521 -29.178 1.00 69.94 116 HIS A CA 1
ATOM 940 C C . HIS A 1 116 ? 15.496 -6.334 -30.467 1.00 69.94 116 HIS A C 1
ATOM 942 O O . HIS A 1 116 ? 14.732 -7.302 -30.419 1.00 69.94 116 HIS A O 1
ATOM 948 N N . PRO A 1 117 ? 16.084 -5.921 -31.607 1.00 72.75 117 PRO A N 1
ATOM 949 C CA . PRO A 1 117 ? 15.965 -6.626 -32.884 1.00 72.75 117 PRO A CA 1
ATOM 950 C C . PRO A 1 117 ? 16.590 -8.025 -32.867 1.00 72.75 117 PRO A C 1
ATOM 952 O O . PRO A 1 117 ? 17.549 -8.246 -32.091 1.00 72.75 117 PRO A O 1
#

Sequence (117 aa):
MTENRFEGNDNLYILLDGYYAFANISSNNFTDNYSYGGLMELRGMEKKLVMERNRFLTNKVRRDSANEDYVDSWPRSYAVGVFGSQKAEIHFNQFKNPLMDFEVISGCKVGLLEIHP

Foldseek 3Di:
DDAAEDAPAAAAEAEDEDAEDEEEAERHEAEHYEHQAENYEYEHQYAEYEYAHYEHEQYAYDDDVVPPDDDDPDFRHEHYEYANYPYYDHDHYHFYHPRGPYHYYYYHDDDDDDDDD

Mean predicted aligned error: 6.45 Å

pLDDT: mean 85.61, std 13.49, range [47.06, 98.19]

Radius of gyration: 14.89 Å; Cα contacts (8 Å, |Δi|>4): 272; chains: 1; bounding box: 35×24×49 Å

Nearest PDB structures (foldseek):
  4jra-assembly1_D  TM=1.863E-01  e=3.939E-02  Homo sapiens
  8jli-assembly1_B  TM=2.043E-01  e=2.989E-01  Homo sapiens
  6fm2-assembly1_B-2  TM=2.043E-01  e=1.712E+00  Mus musculus
  2b0r-assembly1_A  TM=2.357E-01  e=2.685E+00  Cryptosporidium parvum

Solvent-accessible surface area (backbone atoms only — not comparable to full-atom values): 6652 Å² total; per-residue (Å²): 136,92,57,58,75,50,62,66,36,81,69,40,68,46,76,48,74,37,73,82,36,77,47,77,52,60,46,33,40,40,34,52,27,24,11,81,26,46,36,27,37,39,38,51,38,25,58,35,38,42,37,32,51,27,39,39,33,59,28,32,47,55,83,58,87,86,71,73,76,85,83,64,101,62,79,76,21,24,50,34,37,44,22,46,55,74,38,79,47,78,50,76,52,47,77,50,36,89,61,30,82,35,58,70,50,74,52,74,86,79,78,84,78,82,81,77,132

Secondary structure (DSSP, 8-state):
----EEES-TT--EEEEESS-EEEEES-EEES-EESSEEEEEEE--SEEEEES-EEES-EE---GGG-----SS-S-EEEEEES-S-EEEES-EEE-TBSSEEEEEE----------

Organism: NCBI:txid53326